Protein AF-A0A3C1V8E6-F1 (afdb_monomer)

Solvent-accessible surface area (backbone atoms only — not comparable to full-atom values): 8179 Å² total; per-residue (Å²): 132,83,91,83,83,83,84,78,76,78,74,76,80,73,78,75,70,94,58,73,48,58,76,37,67,53,37,34,32,36,36,25,35,60,85,67,46,54,35,58,49,40,29,44,32,39,38,48,77,61,60,61,93,40,59,34,43,68,48,71,34,63,28,38,68,79,8,36,38,63,45,70,40,53,44,94,89,65,36,27,42,37,43,42,49,25,43,43,30,37,36,53,71,97,47,79,84,28,60,70,49,66,80,68,51,45,70,63,37,44,69,79,68,93,86,73,79,74,46,91,45,68,47,43,43,68,80,53,38,65,82,40,76,48,68,44,68,82,119

Structure (mmCIF, N/CA/C/O backbone):
data_AF-A0A3C1V8E6-F1
#
_entry.id   AF-A0A3C1V8E6-F1
#
loop_
_atom_site.group_PDB
_atom_site.id
_atom_site.type_symbol
_atom_site.label_atom_id
_atom_site.label_alt_id
_atom_site.label_comp_id
_atom_site.label_asym_id
_atom_site.label_entity_id
_atom_site.label_seq_id
_atom_site.pdbx_PDB_ins_code
_atom_site.Cartn_x
_atom_site.Cartn_y
_atom_site.Cartn_z
_atom_site.occupancy
_atom_site.B_iso_or_equiv
_atom_site.auth_seq_id
_atom_site.auth_comp_id
_atom_site.auth_asym_id
_atom_site.auth_atom_id
_atom_site.pdbx_PDB_model_num
ATOM 1 N N . MET A 1 1 ? 56.438 -35.995 -10.639 1.00 34.06 1 MET A N 1
ATOM 2 C CA . MET A 1 1 ? 56.913 -34.902 -11.510 1.00 34.06 1 MET A CA 1
ATOM 3 C C . MET A 1 1 ? 55.675 -34.288 -12.144 1.00 34.06 1 MET A C 1
ATOM 5 O O . MET A 1 1 ? 54.923 -35.044 -12.733 1.00 34.06 1 MET A O 1
ATOM 9 N N . LEU A 1 2 ? 55.456 -32.993 -11.879 1.00 38.44 2 LEU A N 1
ATOM 10 C CA . LEU A 1 2 ? 54.553 -32.014 -12.519 1.00 38.44 2 LEU A CA 1
ATOM 11 C C . LEU A 1 2 ? 53.126 -32.448 -12.937 1.00 38.44 2 LEU A C 1
ATOM 13 O O . LEU A 1 2 ? 52.956 -33.282 -13.810 1.00 38.44 2 LEU A O 1
ATOM 17 N N . VAL A 1 3 ? 52.070 -31.976 -12.255 1.00 44.25 3 VAL A N 1
ATOM 18 C CA . VAL A 1 3 ? 51.411 -30.641 -12.360 1.00 44.25 3 VAL A CA 1
ATOM 19 C C . VAL A 1 3 ? 50.567 -30.489 -13.630 1.00 44.25 3 VAL A C 1
ATOM 21 O O . VAL A 1 3 ? 51.111 -30.520 -14.726 1.00 44.25 3 VAL A O 1
ATOM 24 N N . SER A 1 4 ? 49.263 -30.242 -13.438 1.00 48.31 4 SER A N 1
ATOM 25 C CA . SER A 1 4 ? 48.362 -29.361 -14.224 1.00 48.31 4 SER A CA 1
ATOM 26 C C . SER A 1 4 ? 46.952 -29.487 -13.613 1.00 48.31 4 SER A C 1
ATOM 28 O O . SER A 1 4 ? 46.268 -30.474 -13.847 1.00 48.31 4 SER A O 1
ATOM 30 N N . VAL A 1 5 ? 46.583 -28.738 -12.569 1.00 51.81 5 VAL A N 1
ATOM 31 C CA . VAL A 1 5 ? 46.139 -27.327 -12.560 1.00 51.81 5 VAL A CA 1
ATOM 32 C C . VAL A 1 5 ? 44.938 -27.072 -13.473 1.00 51.81 5 VAL A C 1
ATOM 34 O O . VAL A 1 5 ? 45.067 -27.016 -14.688 1.00 51.81 5 VAL A O 1
ATOM 37 N N . GLY A 1 6 ? 43.802 -26.808 -12.821 1.00 50.88 6 GLY A N 1
ATOM 38 C CA . GLY A 1 6 ? 42.998 -25.622 -13.109 1.00 50.88 6 GLY A CA 1
ATOM 39 C C . GLY A 1 6 ? 42.022 -25.719 -14.271 1.00 50.88 6 GLY A C 1
ATOM 40 O O . GLY A 1 6 ? 42.277 -25.170 -15.336 1.00 50.88 6 GLY A O 1
ATOM 41 N N . CYS A 1 7 ? 40.832 -26.266 -14.019 1.00 46.94 7 CYS A N 1
ATOM 42 C CA . CYS A 1 7 ? 39.650 -25.805 -14.739 1.00 46.94 7 CYS A CA 1
ATOM 43 C C . CYS A 1 7 ? 38.984 -24.730 -13.874 1.00 46.94 7 CYS A C 1
ATOM 45 O O . CYS A 1 7 ? 38.226 -25.023 -12.949 1.00 46.94 7 CYS A O 1
ATOM 47 N N . CYS A 1 8 ? 39.380 -23.480 -14.118 1.00 54.06 8 CYS A N 1
ATOM 48 C CA . CYS A 1 8 ? 38.744 -22.303 -13.554 1.00 54.06 8 CYS A CA 1
ATOM 49 C C . CYS A 1 8 ? 37.278 -22.303 -13.980 1.00 54.06 8 CYS A C 1
ATOM 51 O O . CYS A 1 8 ? 36.957 -22.090 -15.149 1.00 54.06 8 CYS A O 1
ATOM 53 N N . ILE A 1 9 ? 36.392 -22.542 -13.019 1.00 59.75 9 ILE A N 1
ATOM 54 C CA . ILE A 1 9 ? 34.975 -22.256 -13.165 1.00 59.75 9 ILE A CA 1
ATOM 55 C C . ILE A 1 9 ? 34.903 -20.735 -13.276 1.00 59.75 9 ILE A C 1
ATOM 57 O O . ILE A 1 9 ? 35.129 -20.016 -12.302 1.00 59.75 9 ILE A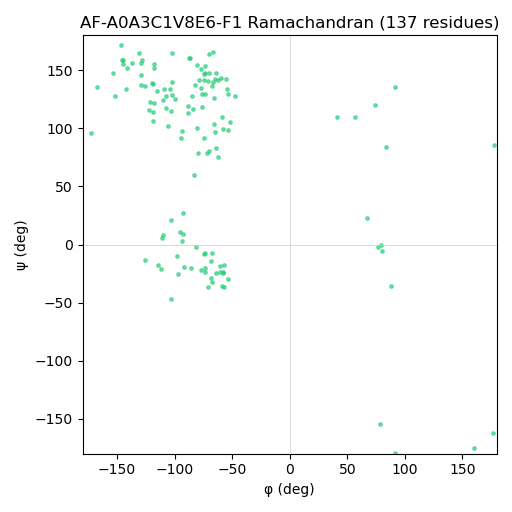 O 1
ATOM 61 N N . LEU A 1 10 ? 34.694 -20.247 -14.496 1.00 50.97 10 LEU A N 1
ATOM 62 C CA . LEU A 1 10 ? 34.345 -18.862 -14.769 1.00 50.97 10 LEU A CA 1
ATOM 63 C C . LEU A 1 10 ? 32.975 -18.621 -14.130 1.00 50.97 10 LEU A C 1
ATOM 65 O O . LEU A 1 10 ? 31.942 -18.716 -14.788 1.00 50.97 10 LEU A O 1
ATOM 69 N N . SER A 1 11 ? 32.963 -18.338 -12.828 1.00 55.22 11 SER A N 1
ATOM 70 C CA . SER A 1 11 ? 31.869 -17.615 -12.201 1.00 55.22 11 SER A CA 1
ATOM 71 C C . SER A 1 11 ? 31.793 -16.292 -12.940 1.00 55.22 11 SER A C 1
ATOM 73 O O . SER A 1 11 ? 32.621 -15.404 -12.732 1.00 55.22 11 SER A O 1
ATOM 75 N N . GLY A 1 12 ? 30.858 -16.216 -13.885 1.00 40.50 12 GLY A N 1
ATOM 76 C CA . GLY A 1 12 ? 30.533 -14.998 -14.593 1.00 40.50 12 GLY A CA 1
ATOM 77 C C . GLY A 1 12 ? 30.270 -13.916 -13.561 1.00 40.50 12 GLY A C 1
ATOM 78 O O . GLY A 1 12 ? 29.232 -13.904 -12.903 1.00 40.50 12 GLY A O 1
ATOM 79 N N . CYS A 1 13 ? 31.233 -13.012 -13.414 1.00 56.62 13 CYS A N 1
ATOM 80 C CA . CYS A 1 13 ? 31.015 -11.713 -12.819 1.00 56.62 13 CYS A CA 1
ATOM 81 C C . CYS A 1 13 ? 30.173 -10.941 -13.838 1.00 56.62 13 CYS A C 1
ATOM 83 O O . CYS A 1 13 ? 30.691 -10.224 -14.692 1.00 56.62 13 CYS A O 1
ATOM 85 N N . GLY A 1 14 ? 28.867 -11.215 -13.822 1.00 45.16 14 GLY A N 1
ATOM 86 C CA . GLY A 1 14 ? 27.873 -10.489 -14.589 1.00 45.16 14 GLY A CA 1
ATOM 87 C C . GLY A 1 14 ? 27.835 -9.070 -14.059 1.00 45.16 14 GLY A C 1
ATOM 88 O O . GLY A 1 14 ? 27.216 -8.788 -13.035 1.00 45.16 14 GLY A O 1
ATOM 89 N N . THR A 1 15 ? 28.559 -8.196 -14.745 1.00 45.50 15 THR A N 1
ATOM 90 C CA . THR A 1 15 ? 28.526 -6.751 -14.579 1.00 45.50 15 THR A CA 1
ATOM 91 C C . THR A 1 15 ? 27.073 -6.306 -14.714 1.00 45.50 15 THR A C 1
ATOM 93 O O . THR A 1 15 ? 26.544 -6.201 -15.815 1.00 45.50 15 THR A O 1
ATOM 96 N N . SER A 1 16 ? 26.395 -6.101 -13.587 1.00 45.62 16 SER A N 1
ATOM 97 C CA . SER A 1 16 ? 25.072 -5.490 -13.588 1.00 45.62 16 SER A CA 1
ATOM 98 C C . SER A 1 16 ? 25.302 -4.010 -13.845 1.00 45.62 16 SER A C 1
ATOM 100 O O . SER A 1 16 ? 25.571 -3.243 -12.922 1.00 45.62 16 SER A O 1
ATOM 102 N N . SER A 1 17 ? 25.278 -3.613 -15.117 1.00 46.97 17 SER A N 1
ATOM 103 C CA . SER A 1 17 ? 25.011 -2.223 -15.463 1.00 46.97 17 SER A CA 1
ATOM 104 C C . SER A 1 17 ? 23.791 -1.795 -14.653 1.00 46.97 17 SER A C 1
ATOM 106 O O . SER A 1 17 ? 22.78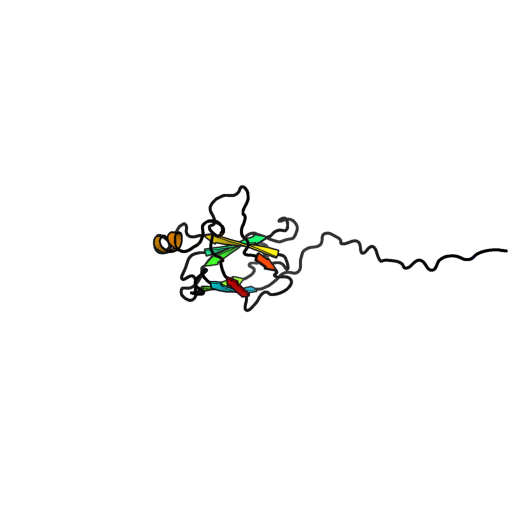1 -2.502 -14.670 1.00 46.97 17 SER A O 1
ATOM 108 N N . LEU A 1 18 ? 23.895 -0.685 -13.923 1.00 55.25 18 LEU A N 1
ATOM 109 C CA . LEU A 1 18 ? 22.765 -0.005 -13.291 1.00 55.25 18 LEU A CA 1
ATOM 110 C C . LEU A 1 18 ? 21.818 0.469 -14.407 1.00 55.25 18 LEU A C 1
ATOM 112 O O . LEU A 1 18 ? 21.858 1.624 -14.810 1.00 55.25 18 LEU A O 1
ATOM 116 N N . GLY A 1 19 ? 21.072 -0.465 -14.991 1.00 62.94 19 GLY A N 1
ATOM 117 C CA . GLY A 1 19 ? 20.093 -0.228 -16.038 1.00 62.94 19 GLY A CA 1
ATOM 118 C C . GLY A 1 19 ? 18.743 0.126 -15.434 1.00 62.94 19 GLY A C 1
ATOM 119 O O . GLY A 1 19 ? 18.479 -0.166 -14.262 1.00 62.94 19 GLY A O 1
ATOM 120 N N . ASP A 1 20 ? 17.900 0.753 -16.248 1.00 73.81 20 ASP A N 1
ATOM 121 C CA . ASP A 1 20 ? 16.505 0.993 -15.903 1.00 73.81 20 ASP A CA 1
ATOM 122 C C . ASP A 1 20 ? 15.821 -0.322 -15.522 1.00 73.81 20 ASP A C 1
ATOM 124 O O . ASP A 1 20 ? 15.967 -1.351 -16.191 1.00 73.81 20 ASP A O 1
ATOM 128 N N . LEU A 1 21 ? 15.080 -0.293 -14.417 1.00 86.31 21 LEU A N 1
ATOM 129 C CA . LEU A 1 21 ? 14.312 -1.446 -13.969 1.00 86.31 21 LEU A CA 1
ATOM 130 C C . LEU A 1 21 ? 13.134 -1.694 -14.927 1.00 86.31 21 LEU A C 1
ATOM 132 O O . LEU A 1 21 ? 12.564 -0.732 -15.451 1.00 86.31 21 LEU A O 1
ATOM 136 N N . PRO A 1 22 ? 12.718 -2.959 -15.141 1.00 89.56 22 PRO A N 1
ATOM 137 C CA . PRO A 1 22 ? 11.575 -3.265 -15.997 1.00 89.56 22 PRO A CA 1
ATOM 138 C C . PRO A 1 22 ? 10.330 -2.476 -15.580 1.00 89.56 22 PRO A C 1
ATOM 140 O O . PRO A 1 22 ? 9.957 -2.484 -14.407 1.00 89.56 22 PRO A O 1
ATOM 143 N N . LYS A 1 23 ? 9.672 -1.803 -16.528 1.00 90.12 23 LYS A N 1
ATOM 144 C CA . LYS A 1 23 ? 8.428 -1.068 -16.259 1.00 90.12 23 LYS A CA 1
ATOM 145 C C . LYS A 1 23 ? 7.279 -2.047 -15.994 1.00 90.12 23 LYS A C 1
ATOM 147 O O . LYS A 1 23 ? 7.140 -3.060 -16.674 1.00 90.12 23 LYS A O 1
ATOM 152 N N . VAL A 1 24 ? 6.425 -1.708 -15.036 1.00 91.81 24 VAL A N 1
ATOM 153 C CA . VAL A 1 24 ? 5.187 -2.421 -14.703 1.00 91.81 24 VAL A CA 1
ATOM 154 C C . VAL A 1 24 ? 4.024 -1.530 -15.121 1.00 91.81 24 VAL A C 1
ATOM 156 O O . VAL A 1 24 ? 3.958 -0.376 -14.718 1.00 91.81 24 VAL A O 1
ATOM 159 N N . SER A 1 25 ? 3.109 -2.015 -15.959 1.00 91.88 25 SER A N 1
ATOM 160 C CA . SER A 1 25 ? 2.032 -1.166 -16.496 1.00 91.88 25 SER A CA 1
ATOM 161 C C . SER A 1 25 ? 0.986 -0.799 -15.443 1.00 91.88 25 SER A C 1
ATOM 163 O O . SER A 1 25 ? 0.458 0.312 -15.447 1.00 91.88 25 SER A O 1
ATOM 165 N N . GLN A 1 26 ? 0.684 -1.733 -14.542 1.00 93.50 26 GLN A N 1
ATOM 166 C CA . GLN A 1 26 ? -0.368 -1.591 -13.546 1.00 93.50 26 GLN A CA 1
ATOM 167 C C . GLN A 1 26 ? -0.069 -2.450 -12.320 1.00 93.50 26 GLN A C 1
ATOM 169 O O . GLN A 1 26 ? 0.486 -3.539 -12.436 1.00 93.50 26 GLN A O 1
ATOM 174 N N . MET A 1 27 ? -0.494 -1.960 -11.160 1.00 94.19 27 MET A N 1
ATOM 175 C CA . MET A 1 27 ? -0.546 -2.688 -9.901 1.00 94.19 27 MET A CA 1
ATOM 176 C C . MET A 1 27 ? -1.964 -2.611 -9.331 1.00 94.19 27 MET A C 1
ATOM 178 O O . MET A 1 27 ? -2.565 -1.535 -9.307 1.00 94.19 27 MET A O 1
ATOM 182 N N . GLN A 1 28 ? -2.500 -3.720 -8.826 1.00 97.25 28 GLN A N 1
ATOM 183 C CA . GLN A 1 28 ? -3.812 -3.736 -8.179 1.00 97.25 28 GLN A CA 1
ATOM 184 C C . GLN A 1 28 ? -3.883 -4.721 -7.014 1.00 97.25 28 GLN A C 1
ATOM 186 O O . GLN A 1 28 ? -3.146 -5.708 -6.945 1.00 97.25 28 GLN A O 1
ATOM 191 N N . GLY A 1 29 ? -4.798 -4.453 -6.087 1.00 98.06 29 GLY A N 1
ATOM 192 C CA . GLY A 1 29 ? -4.943 -5.282 -4.902 1.00 98.06 29 GLY A CA 1
ATOM 193 C C . GLY A 1 29 ? -5.985 -4.778 -3.918 1.00 98.06 29 GLY A C 1
ATOM 194 O O . GLY A 1 29 ? -6.847 -3.963 -4.253 1.00 98.06 29 GLY A O 1
ATOM 195 N N . LYS A 1 30 ? -5.892 -5.279 -2.683 1.00 98.25 30 LYS A N 1
ATOM 196 C CA . LYS A 1 30 ? -6.715 -4.872 -1.543 1.00 98.25 30 LYS A CA 1
ATOM 197 C C . LYS A 1 30 ? -5.877 -4.523 -0.322 1.00 98.25 30 LYS A C 1
ATOM 199 O O . LYS A 1 30 ? -4.873 -5.174 -0.047 1.00 98.25 30 LYS A O 1
ATOM 204 N N . VAL A 1 31 ? -6.350 -3.552 0.453 1.00 98.19 31 VAL A N 1
ATOM 205 C CA . VAL A 1 31 ? -5.793 -3.183 1.758 1.00 98.19 31 VAL A CA 1
ATOM 206 C C . VAL A 1 31 ? -6.735 -3.632 2.869 1.00 98.19 31 VAL A C 1
ATOM 208 O O . VAL A 1 31 ? -7.926 -3.314 2.865 1.00 98.19 31 VAL A O 1
ATOM 211 N N . LEU A 1 32 ? -6.194 -4.362 3.842 1.00 98.38 32 LEU A N 1
ATOM 212 C CA . LEU A 1 32 ? -6.919 -4.902 4.984 1.00 98.38 32 LEU A CA 1
ATOM 213 C C . LEU A 1 32 ? -6.369 -4.332 6.294 1.00 98.38 32 LEU A C 1
ATOM 215 O O . LEU A 1 32 ? -5.160 -4.266 6.517 1.00 98.38 32 LEU A O 1
ATOM 219 N N . LEU A 1 33 ? -7.287 -3.989 7.192 1.00 97.75 33 LEU A N 1
ATOM 220 C CA . LEU A 1 33 ? -7.002 -3.661 8.584 1.00 97.75 33 LEU A CA 1
ATOM 221 C C . LEU A 1 33 ? -6.493 -4.901 9.344 1.00 97.75 33 LEU A C 1
ATOM 223 O O . LEU A 1 33 ? -6.734 -6.033 8.910 1.00 97.75 33 LEU A O 1
ATOM 227 N N . PRO A 1 34 ? -5.909 -4.734 10.548 1.00 96.69 34 PRO A N 1
ATOM 228 C CA . PRO A 1 34 ? -5.481 -5.867 11.379 1.00 96.69 34 PRO A CA 1
ATOM 229 C C . PRO A 1 34 ? -6.609 -6.845 11.729 1.00 96.69 34 PRO A C 1
ATOM 231 O O . PRO A 1 34 ? -6.374 -8.024 11.980 1.00 96.69 34 PRO A O 1
ATOM 234 N N . THR A 1 35 ? -7.854 -6.365 11.709 1.00 96.19 35 THR A N 1
ATOM 235 C CA . THR A 1 35 ? -9.068 -7.168 11.910 1.00 96.19 35 THR A CA 1
ATOM 236 C C . THR A 1 35 ? -9.419 -8.060 10.716 1.00 96.19 35 THR A C 1
ATOM 238 O O . THR A 1 35 ? -10.365 -8.836 10.800 1.00 96.19 35 THR A O 1
ATOM 241 N N . GLY A 1 36 ? -8.710 -7.930 9.591 1.00 97.00 36 GLY A N 1
ATOM 242 C CA . GLY A 1 36 ? -9.030 -8.576 8.318 1.00 97.00 36 GLY A CA 1
ATOM 243 C C . GLY A 1 36 ? -10.126 -7.868 7.517 1.00 97.00 36 GLY A C 1
ATOM 244 O O . GLY A 1 36 ? -10.386 -8.256 6.381 1.00 97.00 36 GLY A O 1
ATOM 245 N N . LYS A 1 37 ? -10.759 -6.824 8.069 1.00 97.69 37 LYS A N 1
ATOM 246 C CA . LYS A 1 37 ? -11.746 -6.020 7.337 1.00 97.69 37 LYS A CA 1
ATOM 247 C C . LYS A 1 37 ? -11.058 -5.122 6.302 1.00 97.69 37 LYS A C 1
ATOM 249 O O . LYS A 1 37 ? -9.958 -4.642 6.581 1.00 97.69 37 LYS A O 1
ATOM 254 N N . PRO A 1 38 ? -11.701 -4.830 5.161 1.00 98.19 38 PRO A N 1
ATOM 255 C CA . PRO A 1 38 ? -11.164 -3.876 4.201 1.00 98.19 38 PRO A CA 1
ATOM 256 C C . PRO A 1 38 ? -10.980 -2.480 4.800 1.00 98.19 38 PRO A C 1
ATOM 258 O O . PRO A 1 38 ? -11.807 -2.024 5.594 1.00 98.19 38 PRO A O 1
ATOM 261 N N . LEU A 1 39 ? -9.911 -1.792 4.402 1.00 97.81 39 LEU A N 1
ATOM 262 C CA . LEU A 1 39 ? -9.752 -0.369 4.675 1.00 97.81 39 LEU A CA 1
ATOM 263 C C . LEU A 1 39 ? -10.653 0.424 3.722 1.00 97.81 39 LEU A C 1
ATOM 265 O O . LEU A 1 39 ? -10.484 0.365 2.515 1.00 97.81 39 LEU A O 1
ATOM 269 N N . THR A 1 40 ? -11.612 1.178 4.248 1.00 96.50 40 THR A N 1
ATOM 270 C CA . THR A 1 40 ? -12.713 1.727 3.438 1.00 96.50 40 THR A CA 1
ATOM 271 C C . THR A 1 40 ? -12.456 3.138 2.888 1.00 96.50 40 THR A C 1
ATOM 273 O O . THR A 1 40 ? -13.408 3.906 2.730 1.00 96.50 40 THR A O 1
ATOM 276 N N . GLY A 1 41 ? -11.195 3.526 2.684 1.00 95.69 41 GLY A N 1
ATOM 277 C CA . GLY A 1 41 ? -10.824 4.870 2.236 1.00 95.69 41 GLY A CA 1
ATOM 278 C C . GLY A 1 41 ? -9.372 5.249 2.532 1.00 95.69 41 GLY A C 1
ATOM 279 O O . GLY A 1 41 ? -8.600 4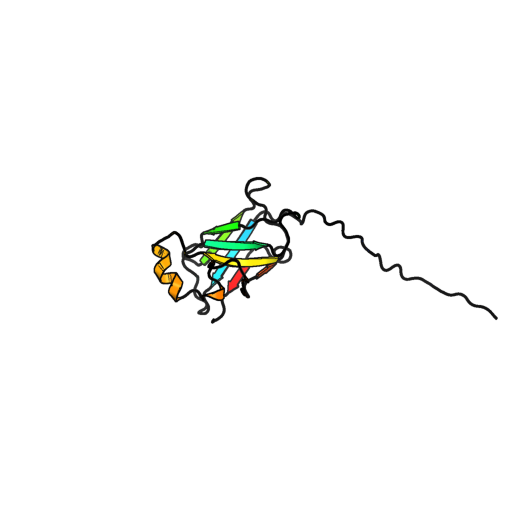.452 3.064 1.00 95.69 41 GLY A O 1
ATOM 280 N N . GLY A 1 42 ? -9.025 6.499 2.225 1.00 95.25 42 GLY A N 1
ATOM 281 C CA . GLY A 1 42 ? -7.649 7.000 2.272 1.00 95.25 42 GLY A CA 1
ATOM 282 C C . GLY A 1 42 ? -6.921 6.842 0.940 1.00 95.25 42 GLY A C 1
ATOM 283 O O . GLY A 1 42 ? -7.490 6.356 -0.036 1.00 95.25 42 GLY A O 1
ATOM 284 N N . LYS A 1 43 ? -5.656 7.261 0.912 1.00 95.44 43 LYS A N 1
ATOM 285 C CA . LYS A 1 43 ? -4.757 7.049 -0.222 1.00 95.44 43 LYS A CA 1
ATOM 286 C C . LYS A 1 43 ? -3.692 6.024 0.132 1.00 95.44 43 LYS A C 1
ATOM 288 O O . LYS A 1 43 ? -3.068 6.127 1.187 1.00 95.44 43 LYS A O 1
ATOM 293 N N . LEU A 1 44 ? -3.465 5.072 -0.761 1.00 95.88 44 LEU A N 1
ATOM 294 C CA . LEU A 1 44 ? -2.288 4.218 -0.745 1.00 95.88 44 LEU A CA 1
ATOM 295 C C . LEU A 1 44 ? -1.110 5.032 -1.278 1.00 95.88 44 LEU A C 1
ATOM 297 O O . LEU A 1 44 ? -1.228 5.622 -2.347 1.00 95.88 44 LEU A O 1
ATOM 301 N N . VAL A 1 45 ? 0.006 5.058 -0.558 1.00 93.75 45 VAL A N 1
ATOM 302 C CA . VAL A 1 45 ? 1.238 5.741 -0.965 1.00 93.75 45 VAL A CA 1
ATOM 303 C C . VAL A 1 45 ? 2.344 4.702 -1.102 1.00 93.75 45 VAL A C 1
ATOM 305 O O . VAL A 1 45 ? 2.659 3.988 -0.150 1.00 93.75 45 VAL A O 1
ATOM 308 N N . LEU A 1 46 ? 2.932 4.622 -2.291 1.00 92.25 46 LEU A N 1
ATOM 309 C CA . LEU A 1 46 ? 4.058 3.759 -2.617 1.00 92.25 46 LEU A CA 1
ATOM 310 C C . LEU A 1 46 ? 5.340 4.577 -2.656 1.00 92.25 46 LEU A C 1
ATOM 312 O O . LEU A 1 46 ? 5.418 5.579 -3.365 1.00 92.25 46 LEU A O 1
ATOM 316 N N . ARG A 1 47 ? 6.364 4.113 -1.941 1.00 90.50 47 ARG A N 1
ATOM 317 C CA . ARG A 1 47 ? 7.706 4.704 -1.964 1.00 90.50 47 ARG A CA 1
ATOM 318 C C . ARG A 1 47 ? 8.722 3.637 -2.380 1.00 90.50 47 ARG A C 1
ATOM 320 O O . ARG A 1 47 ? 8.856 2.646 -1.658 1.00 90.50 47 ARG A O 1
ATOM 327 N N . PRO A 1 48 ? 9.409 3.780 -3.525 1.00 90.56 48 PRO A N 1
ATOM 328 C CA . PRO A 1 48 ? 10.378 2.782 -3.966 1.00 90.56 48 PRO A CA 1
ATOM 329 C C . PRO A 1 48 ? 11.563 2.715 -2.996 1.00 90.56 48 PRO A C 1
ATOM 331 O O . PRO A 1 48 ? 12.004 3.745 -2.489 1.00 90.56 48 PRO A O 1
ATOM 334 N N . LYS A 1 49 ? 12.096 1.512 -2.736 1.00 86.00 49 LYS A N 1
ATOM 335 C CA . LYS A 1 49 ? 13.362 1.372 -1.984 1.00 86.00 49 LYS A CA 1
ATOM 336 C C . LYS A 1 49 ? 14.586 1.778 -2.811 1.00 86.00 49 LYS A C 1
ATOM 338 O O . LYS A 1 49 ? 15.624 2.127 -2.254 1.00 86.00 49 LYS A O 1
ATOM 343 N N . VAL A 1 50 ? 14.460 1.723 -4.132 1.00 82.06 50 VAL A N 1
ATOM 344 C CA . VAL A 1 50 ? 15.477 2.160 -5.090 1.00 82.06 50 VAL A CA 1
ATOM 345 C C . VAL A 1 50 ? 15.457 3.678 -5.275 1.00 82.06 50 VAL A C 1
ATOM 347 O O . VAL A 1 50 ? 14.438 4.332 -5.058 1.00 82.06 50 VAL A O 1
ATOM 350 N N . ARG A 1 51 ? 16.594 4.255 -5.677 1.00 69.75 51 ARG A N 1
ATOM 351 C CA . ARG A 1 51 ? 16.719 5.703 -5.907 1.00 69.75 51 ARG A CA 1
ATOM 352 C C . ARG A 1 51 ? 16.073 6.100 -7.238 1.00 69.75 51 ARG A C 1
ATOM 354 O O . ARG A 1 51 ? 16.096 5.329 -8.194 1.00 69.75 51 ARG A O 1
ATOM 361 N N . GLY A 1 52 ? 15.577 7.338 -7.321 1.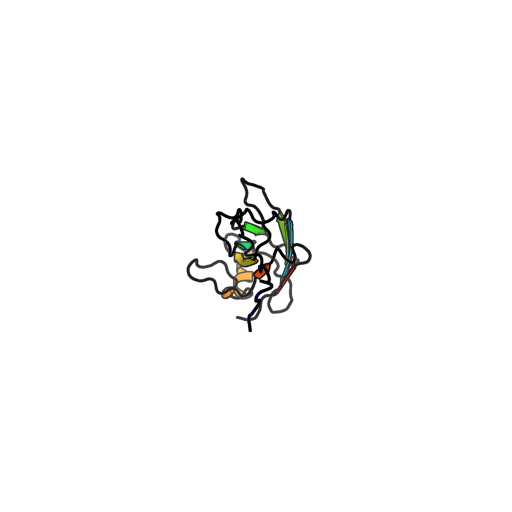00 64.12 52 GLY A N 1
ATOM 362 C CA . GLY A 1 52 ? 14.857 7.860 -8.495 1.00 64.12 52 GLY A CA 1
ATOM 363 C C . GLY A 1 52 ? 15.620 7.807 -9.827 1.00 64.12 52 GLY A C 1
ATOM 364 O O . GLY A 1 52 ? 14.999 7.829 -10.882 1.00 64.12 52 GLY A O 1
ATOM 365 N N . SER A 1 53 ? 16.948 7.646 -9.806 1.00 62.78 53 SER A N 1
ATOM 366 C CA . SER A 1 53 ? 17.767 7.440 -11.009 1.00 62.78 53 SER A CA 1
ATOM 367 C C . SER A 1 53 ? 17.530 6.098 -11.718 1.00 62.78 53 SER A C 1
ATOM 369 O O . SER A 1 53 ? 18.089 5.895 -12.784 1.00 62.78 53 SER A O 1
ATOM 371 N N . GLN A 1 54 ? 16.749 5.179 -11.135 1.00 71.81 54 GLN A N 1
ATOM 372 C CA . GLN A 1 54 ? 16.372 3.889 -11.740 1.00 71.81 54 GLN A CA 1
ATOM 373 C C . GLN A 1 54 ? 14.928 3.891 -12.280 1.00 71.81 54 GLN A C 1
ATOM 375 O O . GLN A 1 54 ? 14.295 2.840 -12.380 1.00 71.81 54 GLN A O 1
ATOM 380 N N . GLY A 1 55 ? 14.371 5.080 -12.542 1.00 73.38 55 GLY A N 1
ATOM 381 C CA . GLY A 1 55 ? 13.031 5.262 -13.112 1.00 73.38 55 GLY A CA 1
ATOM 382 C C . GLY A 1 55 ? 11.869 5.063 -12.131 1.00 73.38 55 GLY A C 1
ATOM 383 O O . GLY A 1 55 ? 10.712 5.251 -12.501 1.00 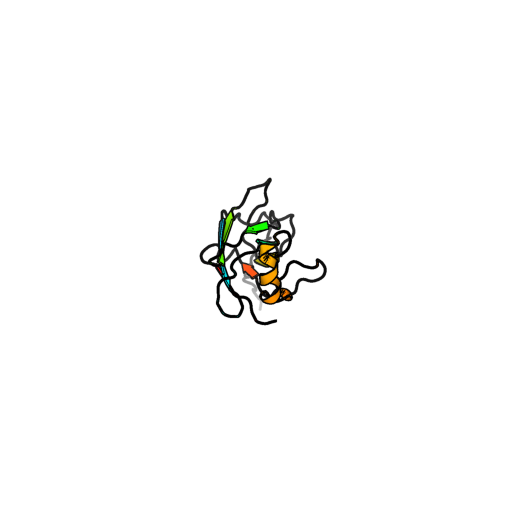73.38 55 GLY A O 1
ATOM 384 N N . ALA A 1 56 ? 12.144 4.713 -10.872 1.00 80.00 56 ALA A N 1
ATOM 385 C CA . ALA A 1 56 ? 11.120 4.532 -9.850 1.00 80.00 56 ALA A CA 1
ATOM 386 C C . ALA A 1 56 ? 10.745 5.864 -9.187 1.00 80.00 56 ALA A C 1
ATOM 388 O O . ALA A 1 56 ? 11.604 6.565 -8.654 1.00 80.00 56 ALA A O 1
ATOM 389 N N . SER A 1 57 ? 9.452 6.184 -9.150 1.00 82.25 57 SER A N 1
ATOM 390 C CA . SER A 1 57 ? 8.928 7.359 -8.441 1.00 82.25 57 SER A CA 1
ATOM 391 C C . SER A 1 57 ? 7.978 6.965 -7.316 1.00 82.25 57 SER A C 1
ATOM 393 O O . SER A 1 57 ? 7.377 5.888 -7.341 1.00 82.25 57 SER A O 1
ATOM 395 N N . ALA A 1 58 ? 7.837 7.839 -6.317 1.00 87.56 58 ALA A N 1
ATOM 396 C CA . ALA A 1 58 ? 6.759 7.705 -5.348 1.00 87.56 58 ALA A CA 1
ATOM 397 C C . ALA A 1 58 ? 5.414 7.944 -6.046 1.00 87.56 58 ALA A C 1
ATOM 399 O O . ALA A 1 58 ? 5.294 8.825 -6.895 1.00 87.56 58 ALA A O 1
ATOM 400 N N . MET A 1 59 ? 4.404 7.156 -5.692 1.00 89.56 59 MET A N 1
ATOM 401 C CA . MET A 1 59 ? 3.076 7.218 -6.303 1.00 89.56 59 MET A CA 1
ATOM 402 C C . MET A 1 59 ? 2.000 7.119 -5.238 1.00 89.56 59 MET A C 1
ATOM 404 O O . MET A 1 59 ? 2.224 6.566 -4.163 1.00 89.56 59 MET A O 1
ATOM 408 N N . SER A 1 60 ? 0.810 7.626 -5.545 1.00 91.94 60 SER A N 1
ATOM 409 C CA . SER A 1 60 ? -0.350 7.424 -4.686 1.00 91.94 60 SER A CA 1
ATOM 410 C C . SER A 1 60 ? -1.622 7.188 -5.485 1.00 91.94 60 SER A C 1
ATOM 412 O O . SER A 1 60 ? -1.748 7.657 -6.613 1.00 91.94 60 SER A O 1
ATOM 414 N N . THR A 1 61 ? -2.563 6.459 -4.892 1.00 93.94 61 THR A N 1
ATOM 415 C CA . THR A 1 61 ? -3.904 6.236 -5.446 1.00 93.94 61 THR A CA 1
ATOM 416 C C . THR A 1 61 ? -4.932 6.182 -4.330 1.00 93.94 61 THR A C 1
ATOM 418 O O . THR A 1 61 ? -4.587 5.925 -3.176 1.00 93.94 61 THR A O 1
ATOM 421 N N . ASP A 1 62 ? -6.194 6.415 -4.660 1.00 95.44 62 ASP A N 1
ATOM 422 C CA . ASP A 1 62 ? -7.292 6.287 -3.711 1.00 95.44 62 ASP A CA 1
ATOM 423 C C . ASP A 1 62 ? -7.626 4.813 -3.431 1.00 95.44 62 ASP A C 1
ATOM 425 O O . ASP A 1 62 ? -7.513 3.939 -4.293 1.00 95.44 62 ASP A O 1
ATOM 429 N N . ILE A 1 63 ? -8.043 4.542 -2.195 1.00 97.19 63 ILE A N 1
ATOM 430 C CA . ILE A 1 63 ? -8.529 3.234 -1.754 1.00 97.19 63 ILE A CA 1
ATOM 431 C C . ILE A 1 63 ? -10.055 3.273 -1.767 1.00 97.19 63 ILE A C 1
ATOM 433 O O . ILE A 1 63 ? -10.684 4.123 -1.131 1.00 97.19 63 ILE A O 1
ATOM 437 N N . ASN A 1 64 ? -10.665 2.332 -2.479 1.00 97.19 64 ASN A N 1
ATOM 438 C CA . ASN A 1 64 ? -12.112 2.209 -2.566 1.00 97.19 64 ASN A CA 1
ATOM 439 C C . ASN A 1 64 ? -12.723 1.741 -1.236 1.00 97.19 64 ASN A C 1
ATOM 441 O O . ASN A 1 64 ? -12.063 1.177 -0.364 1.00 97.19 64 ASN A O 1
ATOM 445 N N . LYS A 1 65 ? -14.042 1.911 -1.087 1.00 96.25 65 LYS A N 1
ATOM 446 C CA . LYS A 1 65 ? -14.771 1.508 0.131 1.00 96.25 65 LYS A CA 1
ATOM 447 C C . LYS A 1 65 ? -14.683 0.011 0.444 1.00 96.25 65 LYS A C 1
ATOM 449 O O . LYS A 1 65 ? -14.877 -0.372 1.593 1.00 96.25 65 LYS A O 1
ATOM 454 N N . ASP A 1 66 ? -14.418 -0.825 -0.553 1.00 97.62 66 ASP A N 1
ATOM 455 C CA . ASP A 1 66 ? -14.244 -2.273 -0.414 1.00 97.62 66 ASP A CA 1
ATOM 456 C C . ASP A 1 66 ? -12.773 -2.691 -0.205 1.00 97.62 66 ASP A C 1
ATOM 458 O O . ASP A 1 66 ? -12.450 -3.884 -0.247 1.00 97.62 66 ASP A O 1
ATOM 462 N N . GLY A 1 67 ? -11.890 -1.710 0.014 1.00 97.94 67 GLY A N 1
ATOM 463 C CA . GLY A 1 67 ? -10.454 -1.865 0.210 1.00 97.94 67 GLY A CA 1
ATOM 464 C C . GLY A 1 67 ? -9.647 -2.059 -1.061 1.00 97.94 67 GLY A C 1
ATOM 465 O O . GLY A 1 67 ? -8.433 -2.210 -0.948 1.00 97.94 67 GLY A O 1
ATOM 466 N N . THR A 1 68 ? -10.269 -2.079 -2.243 1.00 98.50 68 THR A N 1
ATOM 467 C CA . THR A 1 68 ? -9.532 -2.224 -3.504 1.00 98.50 68 THR A CA 1
ATOM 468 C C . THR A 1 68 ? -8.779 -0.957 -3.884 1.00 98.50 68 THR A C 1
ATOM 470 O O . THR A 1 68 ? -9.170 0.151 -3.520 1.00 98.50 68 THR A O 1
ATOM 473 N N . PHE A 1 69 ? -7.707 -1.128 -4.649 1.00 97.62 69 PHE A N 1
ATOM 474 C CA . PHE A 1 69 ? -6.980 -0.037 -5.283 1.00 97.62 69 PHE A CA 1
ATOM 475 C C . PHE A 1 69 ? -6.429 -0.478 -6.642 1.00 97.62 69 PHE A C 1
ATOM 477 O O . PHE A 1 69 ? -6.230 -1.669 -6.907 1.00 97.62 69 PHE A O 1
ATOM 484 N N . THR A 1 70 ? -6.137 0.501 -7.491 1.00 96.81 70 THR A N 1
ATOM 485 C CA . THR A 1 70 ? -5.426 0.307 -8.756 1.00 96.81 70 THR A CA 1
ATOM 486 C C . THR A 1 70 ? -4.485 1.485 -8.973 1.00 96.81 70 THR A C 1
ATOM 488 O O . THR A 1 70 ? -4.867 2.638 -8.770 1.00 96.81 70 THR A O 1
ATOM 491 N N . ILE A 1 71 ? -3.245 1.191 -9.351 1.00 93.06 71 ILE A N 1
ATOM 492 C CA . ILE A 1 71 ? -2.223 2.168 -9.723 1.00 93.06 71 ILE A CA 1
ATOM 493 C C . ILE A 1 71 ? -1.803 1.835 -11.142 1.00 93.06 71 ILE A C 1
ATOM 495 O O . ILE A 1 71 ? -1.371 0.717 -11.413 1.00 93.06 71 ILE A O 1
ATOM 499 N N . GLN A 1 72 ? -1.932 2.802 -12.038 1.00 91.00 72 GLN A N 1
ATOM 500 C CA . GLN A 1 72 ? -1.424 2.695 -13.397 1.00 91.00 7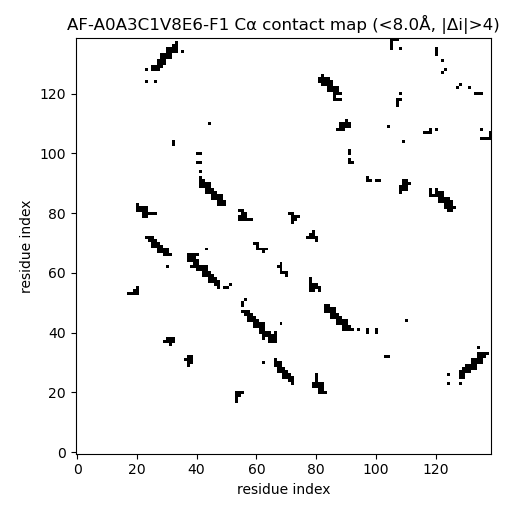2 GLN A CA 1
ATOM 501 C C . GLN A 1 72 ? -0.132 3.492 -13.503 1.00 91.00 72 GLN A C 1
ATOM 503 O O . GLN A 1 72 ? -0.014 4.575 -12.929 1.00 91.00 72 GLN A O 1
ATOM 508 N N . SER A 1 73 ? 0.836 2.941 -14.226 1.00 85.88 73 SER A N 1
ATOM 509 C CA . SER A 1 73 ? 2.048 3.667 -14.580 1.00 85.88 73 SER A CA 1
ATOM 510 C C . SER A 1 73 ? 1.675 4.811 -15.519 1.00 85.88 73 SER A C 1
ATOM 512 O O . SER A 1 73 ? 1.026 4.582 -16.539 1.00 85.88 73 SER A O 1
ATOM 514 N N . GLN A 1 74 ? 2.067 6.037 -15.176 1.00 78.06 74 GLN A N 1
ATOM 515 C CA . GLN A 1 74 ? 1.732 7.235 -15.955 1.00 78.06 74 GLN A CA 1
ATOM 516 C C . GLN A 1 74 ? 2.853 7.623 -16.936 1.00 78.06 74 GLN A C 1
ATOM 518 O O . GLN A 1 74 ? 2.819 8.695 -17.533 1.00 78.06 74 GLN A O 1
ATOM 523 N N . GLY A 1 75 ? 3.848 6.749 -17.123 1.00 68.00 75 GLY A N 1
ATOM 524 C CA . GLY A 1 75 ? 4.977 6.982 -18.021 1.00 68.00 75 GLY A CA 1
ATOM 525 C C . GLY A 1 75 ? 6.034 7.914 -17.427 1.00 68.00 75 GLY A C 1
ATOM 526 O O . GLY A 1 75 ? 6.208 7.984 -16.209 1.00 68.00 75 GLY A O 1
ATOM 527 N N . ASP A 1 76 ? 6.782 8.586 -18.301 1.00 61.34 76 ASP A N 1
ATOM 528 C CA . ASP A 1 76 ? 7.979 9.346 -17.918 1.00 61.34 76 ASP A CA 1
ATOM 529 C C . ASP A 1 76 ? 7.644 10.700 -17.254 1.00 61.34 76 ASP A C 1
ATOM 531 O O . ASP A 1 76 ? 8.443 11.213 -16.476 1.00 61.34 76 ASP A O 1
ATOM 535 N N . GLU A 1 77 ? 6.444 11.248 -17.484 1.00 60.34 77 GLU A N 1
ATOM 536 C CA . GLU A 1 77 ? 6.015 12.549 -16.936 1.00 60.34 77 GLU A CA 1
ATOM 537 C C . GLU A 1 77 ? 5.175 12.434 -15.647 1.00 60.34 77 GLU A C 1
ATOM 539 O O . GLU A 1 77 ? 5.162 13.359 -14.837 1.00 60.34 77 GLU A O 1
ATOM 544 N N . GLY A 1 78 ? 4.490 11.302 -15.425 1.00 61.25 78 GLY A N 1
ATOM 545 C CA . GLY A 1 78 ? 3.588 11.090 -14.278 1.00 61.25 78 GLY A CA 1
ATOM 546 C C . GLY A 1 78 ? 4.075 10.069 -13.241 1.00 61.25 78 GLY A C 1
ATOM 547 O O . GLY A 1 78 ? 3.340 9.736 -12.309 1.00 61.25 78 GLY A O 1
ATOM 548 N N . GLY A 1 79 ? 5.301 9.564 -13.403 1.00 73.12 79 GLY A N 1
ATOM 549 C CA . GLY A 1 79 ? 5.894 8.529 -12.560 1.00 73.12 79 GLY A CA 1
ATOM 550 C C . GLY A 1 79 ? 5.647 7.116 -13.095 1.00 73.12 79 GLY A C 1
ATOM 551 O O . GLY A 1 79 ? 4.537 6.751 -13.493 1.00 73.12 79 GLY A O 1
ATOM 552 N N . SER A 1 80 ? 6.706 6.303 -13.083 1.00 84.50 80 SER A N 1
ATOM 553 C CA . SER A 1 80 ? 6.669 4.917 -13.549 1.00 84.50 80 SER A CA 1
ATOM 554 C C . SER A 1 80 ? 6.657 3.921 -12.385 1.00 84.50 80 SER A C 1
ATOM 556 O O . SER A 1 80 ? 7.454 4.013 -11.444 1.00 84.50 80 SER A O 1
ATOM 558 N N . LEU A 1 81 ? 5.763 2.931 -12.474 1.00 89.25 81 LEU A N 1
ATOM 559 C CA . LEU A 1 81 ? 5.899 1.679 -11.729 1.00 89.25 81 LEU A CA 1
ATOM 560 C C . LEU A 1 81 ? 7.005 0.862 -12.387 1.00 89.25 81 LEU A C 1
ATOM 562 O O . LEU A 1 81 ? 6.994 0.651 -13.601 1.00 89.25 81 LEU A O 1
ATOM 566 N N . VAL A 1 82 ? 7.951 0.396 -11.583 1.00 91.38 82 VAL A N 1
ATOM 567 C CA . VAL A 1 82 ? 9.032 -0.478 -12.036 1.00 91.38 82 VAL A CA 1
ATOM 568 C C . VAL A 1 82 ? 9.106 -1.714 -11.148 1.00 91.38 82 VAL A C 1
ATOM 570 O O . VAL A 1 82 ? 8.609 -1.716 -10.022 1.00 91.38 82 VAL A O 1
ATOM 573 N N . ALA A 1 83 ? 9.704 -2.781 -11.662 1.00 92.25 83 ALA A N 1
ATOM 574 C CA . ALA A 1 83 ? 9.839 -4.069 -11.000 1.00 92.25 83 ALA A CA 1
ATOM 575 C C . ALA A 1 83 ? 10.858 -3.990 -9.847 1.00 92.25 83 ALA A C 1
ATOM 577 O O . ALA A 1 83 ? 12.018 -4.370 -9.985 1.00 92.25 83 ALA A O 1
ATOM 578 N N . THR A 1 84 ? 10.417 -3.449 -8.711 1.00 92.00 84 THR A N 1
ATOM 579 C CA . THR A 1 84 ? 11.195 -3.288 -7.477 1.00 92.00 84 THR A CA 1
ATOM 580 C C . THR A 1 84 ? 10.308 -3.440 -6.248 1.00 92.00 84 THR A C 1
ATOM 582 O O . THR A 1 84 ? 9.078 -3.466 -6.330 1.00 92.00 84 THR A O 1
ATOM 585 N N . GLU A 1 85 ? 10.948 -3.482 -5.086 1.00 93.19 85 GLU A N 1
ATOM 586 C CA . GLU A 1 85 ? 10.281 -3.373 -3.803 1.00 93.19 85 GLU A CA 1
ATOM 587 C C . GLU A 1 85 ? 9.882 -1.922 -3.476 1.00 93.19 85 GLU A C 1
ATOM 589 O O . GLU A 1 85 ? 10.683 -0.984 -3.603 1.00 93.19 85 GLU A O 1
ATOM 594 N N . TYR A 1 86 ? 8.649 -1.752 -2.999 1.00 93.06 86 TYR A N 1
ATOM 595 C CA . TYR A 1 86 ? 8.105 -0.496 -2.492 1.00 93.06 86 TYR A CA 1
ATOM 596 C C . TYR A 1 86 ? 7.697 -0.649 -1.030 1.00 93.06 86 TYR A C 1
ATOM 598 O O . TYR A 1 86 ? 7.065 -1.633 -0.649 1.00 93.06 86 TYR A O 1
ATOM 606 N N . LYS A 1 87 ? 7.998 0.372 -0.226 1.00 93.62 87 LYS A N 1
ATOM 607 C CA . LYS A 1 87 ? 7.348 0.607 1.066 1.00 93.62 87 LYS A CA 1
ATOM 608 C C . LYS A 1 87 ? 5.940 1.146 0.836 1.00 93.62 87 LYS A C 1
ATOM 610 O O . LYS A 1 87 ? 5.738 1.988 -0.043 1.00 93.62 87 LYS A O 1
ATOM 615 N N . VAL A 1 88 ? 4.997 0.701 1.658 1.00 94.56 88 VAL A N 1
ATOM 616 C CA . VAL A 1 88 ? 3.590 1.088 1.561 1.00 94.56 88 VAL A CA 1
ATOM 617 C C . VAL A 1 88 ? 3.144 1.869 2.795 1.00 94.56 88 VAL A C 1
ATOM 619 O O . VAL A 1 88 ? 3.347 1.430 3.930 1.00 94.56 88 VAL A O 1
ATOM 622 N N . PHE A 1 89 ? 2.467 2.992 2.549 1.00 94.69 89 PHE A N 1
ATOM 623 C CA . PHE A 1 89 ? 1.852 3.856 3.558 1.00 94.69 89 PHE A CA 1
ATOM 624 C C . PHE A 1 89 ? 0.410 4.189 3.205 1.00 94.69 89 PHE A C 1
ATOM 626 O O . PHE A 1 89 ? -0.031 4.039 2.066 1.00 94.69 89 PHE A O 1
ATOM 633 N N . ILE A 1 90 ? -0.313 4.688 4.201 1.00 95.12 90 ILE A N 1
ATOM 634 C CA . ILE A 1 90 ? -1.682 5.160 4.086 1.00 95.12 90 ILE A CA 1
ATOM 635 C C . ILE A 1 90 ? -1.721 6.637 4.450 1.00 95.12 90 ILE A C 1
ATOM 637 O O . ILE A 1 90 ? -1.523 7.022 5.606 1.00 95.12 90 ILE A O 1
ATOM 641 N N . SER A 1 91 ? -2.041 7.472 3.469 1.00 93.56 91 SER A N 1
ATOM 642 C CA . SER A 1 91 ? -2.332 8.876 3.715 1.00 93.56 91 SER A CA 1
ATOM 643 C C . SER A 1 91 ? -3.818 9.047 4.014 1.00 93.56 91 SER A C 1
ATOM 645 O O . SER A 1 91 ? -4.696 8.716 3.216 1.00 93.56 91 SER A O 1
ATOM 647 N N . LEU A 1 92 ? -4.101 9.548 5.215 1.00 92.88 92 LEU A N 1
ATOM 648 C CA . LEU A 1 92 ? -5.452 9.846 5.706 1.00 92.88 92 LEU A CA 1
ATOM 649 C C . LEU A 1 92 ? -5.696 11.356 5.826 1.00 92.88 92 LEU A C 1
ATOM 651 O O . LEU A 1 92 ? -6.691 11.785 6.414 1.00 92.88 92 LEU A O 1
ATOM 655 N N . ASN A 1 93 ? -4.758 12.162 5.335 1.00 84.81 93 ASN A N 1
ATOM 656 C CA . ASN A 1 93 ? -4.823 13.614 5.375 1.00 84.81 93 ASN A CA 1
ATOM 657 C C . ASN A 1 93 ? -5.579 14.147 4.144 1.00 84.81 93 ASN A C 1
ATOM 659 O O . ASN A 1 93 ? -5.758 13.441 3.156 1.00 84.81 93 ASN A O 1
ATOM 663 N N . GLY A 1 94 ? -6.073 15.382 4.219 1.00 78.88 94 GLY A N 1
ATOM 664 C CA . GLY A 1 94 ? -6.749 16.054 3.100 1.00 78.88 94 GLY A CA 1
ATOM 665 C C . GLY A 1 94 ? -8.261 15.816 2.986 1.00 78.88 94 GLY A C 1
ATOM 666 O O . GLY A 1 94 ? -8.972 16.765 2.677 1.00 78.88 94 GLY A O 1
ATOM 667 N N . ASP A 1 95 ? -8.783 14.622 3.305 1.00 84.44 95 ASP A N 1
ATOM 668 C CA . ASP A 1 95 ? -10.238 14.358 3.296 1.00 84.44 95 ASP A CA 1
ATOM 669 C C . ASP A 1 95 ? -10.815 14.233 4.728 1.00 84.44 95 ASP A C 1
ATOM 671 O O . ASP A 1 95 ? -10.461 13.300 5.462 1.00 84.44 95 ASP A O 1
ATOM 675 N N . PRO A 1 96 ? -11.745 15.118 5.146 1.00 85.94 96 PRO A N 1
ATOM 676 C CA . PRO A 1 96 ? -12.433 15.030 6.435 1.00 85.94 96 PRO A CA 1
ATOM 677 C C . PRO A 1 96 ? -13.118 13.682 6.709 1.00 85.94 96 PRO A C 1
ATOM 679 O O . PRO A 1 96 ? -13.212 13.271 7.870 1.00 85.94 96 PRO A O 1
ATOM 682 N N . LYS A 1 97 ? -13.568 12.969 5.669 1.00 86.62 97 LYS A N 1
ATOM 683 C CA . LYS A 1 97 ? -14.219 11.652 5.783 1.00 86.62 97 LYS A CA 1
ATOM 684 C C . LYS A 1 97 ? -13.275 10.587 6.345 1.00 86.62 97 LYS A C 1
ATOM 686 O O . LYS A 1 97 ? -13.727 9.653 7.004 1.00 86.62 97 LYS A O 1
ATOM 691 N N . ASN A 1 98 ? -11.964 10.771 6.187 1.00 90.00 98 ASN A N 1
ATOM 692 C CA . ASN A 1 98 ? -10.947 9.843 6.679 1.00 90.00 98 ASN A CA 1
ATOM 693 C C . ASN A 1 98 ? -10.618 10.034 8.170 1.00 90.00 98 ASN A C 1
ATOM 695 O O . ASN A 1 98 ? -9.850 9.256 8.736 1.00 90.00 98 ASN A O 1
ATOM 699 N N . ARG A 1 99 ? -11.215 11.019 8.861 1.00 88.25 99 ARG A N 1
ATOM 700 C CA . ARG A 1 99 ? -10.937 11.286 10.286 1.00 88.25 99 ARG A CA 1
ATOM 701 C C . ARG A 1 99 ? -11.203 10.068 11.181 1.00 88.25 99 ARG A C 1
ATOM 703 O O . ARG A 1 99 ? -10.455 9.840 12.128 1.00 88.25 99 ARG A O 1
ATOM 710 N N . GLY A 1 100 ? -12.233 9.275 10.878 1.00 91.38 100 GLY A N 1
ATOM 711 C CA . GLY A 1 100 ? -12.521 8.030 11.601 1.00 91.38 100 GLY A CA 1
ATOM 712 C C . GLY A 1 100 ? -11.459 6.948 11.385 1.00 91.38 100 GLY A C 1
ATOM 713 O O . GLY A 1 100 ? -11.151 6.196 12.310 1.00 91.38 100 GLY A O 1
ATOM 714 N N . LEU A 1 101 ? -10.843 6.919 10.198 1.00 92.81 101 LEU A N 1
ATOM 715 C CA . LEU A 1 101 ? -9.834 5.927 9.828 1.00 92.81 101 LEU A CA 1
ATOM 716 C C . LEU A 1 101 ? -8.533 6.098 10.621 1.00 92.81 101 LEU A C 1
ATOM 718 O O . LEU A 1 101 ? -7.880 5.107 10.937 1.00 92.81 101 LEU A O 1
ATOM 722 N N . LYS A 1 102 ? -8.206 7.326 11.049 1.00 90.31 102 LYS A N 1
ATOM 723 C CA . LYS A 1 102 ? -7.006 7.617 11.857 1.00 90.31 102 LYS A CA 1
ATOM 724 C C . LYS A 1 102 ? -6.947 6.847 13.180 1.00 90.31 102 LYS A C 1
ATOM 726 O O . LYS A 1 102 ? -5.864 6.665 13.719 1.00 90.31 102 LYS A O 1
ATOM 731 N N . ARG A 1 103 ? -8.098 6.408 13.708 1.00 90.38 103 ARG A N 1
ATOM 732 C CA . ARG A 1 103 ? -8.185 5.625 14.954 1.00 90.38 103 ARG A CA 1
ATOM 733 C C . ARG A 1 103 ? -8.002 4.123 14.747 1.00 90.38 103 ARG A C 1
ATOM 735 O O . ARG A 1 103 ? -7.753 3.416 15.715 1.00 90.38 103 ARG A O 1
ATOM 742 N N . VAL A 1 104 ? -8.195 3.631 13.523 1.00 93.50 104 VAL A N 1
ATOM 743 C CA . VAL A 1 104 ? -8.172 2.190 13.211 1.00 93.50 104 VAL A CA 1
ATOM 744 C C . VAL A 1 104 ? -6.977 1.783 12.360 1.00 93.50 104 VAL A C 1
ATOM 746 O O . VAL A 1 104 ? -6.618 0.611 12.369 1.00 93.50 104 VAL A O 1
ATOM 749 N N . VAL A 1 105 ? -6.361 2.726 11.642 1.00 94.25 105 VAL A N 1
ATOM 750 C CA . VAL A 1 105 ? -5.101 2.517 10.926 1.00 94.25 105 VAL A CA 1
ATOM 751 C C . VAL A 1 105 ? -3.946 2.713 11.913 1.00 94.25 105 VAL A C 1
ATOM 753 O O . VAL A 1 105 ? -3.787 3.825 12.423 1.00 94.25 105 VAL A O 1
ATOM 756 N N . PRO A 1 106 ? -3.136 1.677 12.198 1.00 92.94 106 PRO A N 1
ATOM 757 C CA . PRO A 1 106 ? -1.974 1.802 13.076 1.00 92.94 106 PRO A CA 1
ATOM 758 C C . PRO A 1 106 ? -1.010 2.898 12.613 1.00 92.94 106 PRO A C 1
ATOM 760 O O . PRO A 1 106 ? -0.777 3.061 11.416 1.00 92.94 106 PRO A O 1
ATOM 763 N N . GLN A 1 107 ? -0.428 3.629 13.566 1.00 90.50 107 GLN A N 1
ATOM 764 C CA . GLN A 1 107 ? 0.397 4.808 13.287 1.00 90.50 107 GLN A CA 1
ATOM 765 C C . GLN A 1 107 ? 1.604 4.499 12.387 1.00 90.50 107 GLN A C 1
ATOM 767 O O . GLN A 1 107 ? 1.895 5.296 11.504 1.00 90.50 107 GLN A O 1
ATOM 772 N N . LYS A 1 108 ? 2.231 3.320 12.530 1.00 89.94 108 LYS A N 1
ATOM 773 C CA . LYS A 1 108 ? 3.368 2.878 11.695 1.00 89.94 108 LYS A CA 1
ATOM 774 C C . LYS A 1 108 ? 3.062 2.773 10.193 1.00 89.94 108 LYS A C 1
ATOM 776 O O . LYS A 1 108 ? 3.972 2.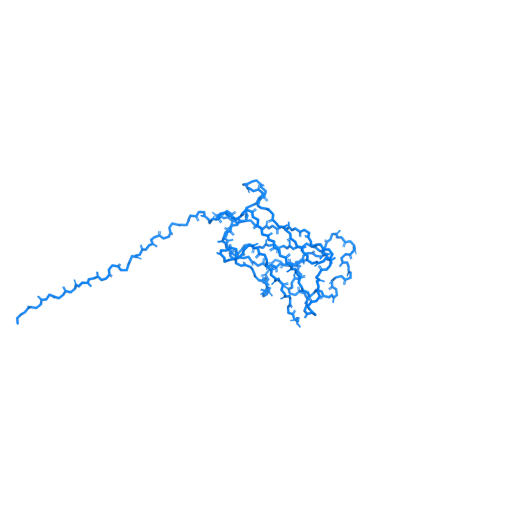770 9.374 1.00 89.94 108 LYS A O 1
ATOM 781 N N . TYR A 1 109 ? 1.781 2.704 9.826 1.00 92.94 109 TYR A N 1
ATOM 782 C CA . TYR A 1 109 ? 1.336 2.704 8.432 1.00 92.94 109 TYR A CA 1
ATOM 783 C C . TYR A 1 109 ? 0.878 4.072 7.945 1.00 92.94 109 TYR A C 1
ATOM 785 O O . TYR A 1 109 ? 0.608 4.221 6.757 1.00 92.94 109 TYR A O 1
ATOM 793 N N . GLN A 1 110 ? 0.728 5.056 8.832 1.00 91.44 110 GLN A N 1
ATOM 794 C CA . GLN A 1 110 ? 0.268 6.382 8.444 1.00 91.44 110 GLN A CA 1
ATOM 795 C C . GLN A 1 110 ? 1.409 7.183 7.811 1.00 91.44 110 GLN A C 1
ATOM 797 O O . GLN A 1 110 ? 2.552 7.141 8.256 1.00 91.44 110 GLN A O 1
ATOM 802 N N . ASP A 1 111 ? 1.077 7.948 6.779 1.00 86.75 111 ASP A N 1
ATOM 803 C CA . ASP A 1 111 ? 2.011 8.826 6.074 1.00 86.75 111 ASP A CA 1
ATOM 804 C C . ASP A 1 111 ? 2.222 10.143 6.855 1.00 86.75 111 ASP A C 1
ATOM 806 O O . ASP A 1 111 ? 1.549 11.140 6.583 1.00 86.75 111 ASP A O 1
ATOM 810 N N . VAL A 1 112 ? 3.057 10.122 7.911 1.00 72.56 112 VAL A N 1
ATOM 811 C CA . VAL A 1 112 ? 3.148 11.230 8.894 1.00 72.56 112 VAL A CA 1
ATOM 812 C C . VAL A 1 112 ? 4.537 11.842 9.163 1.00 72.56 112 VAL A C 1
ATOM 814 O O . VAL A 1 112 ? 4.557 12.927 9.738 1.00 72.56 112 VAL A O 1
ATOM 817 N N . SER A 1 113 ? 5.678 11.259 8.755 1.00 63.59 113 SER A N 1
ATOM 818 C CA . SER A 1 113 ? 7.005 11.901 8.962 1.00 63.59 113 SER A CA 1
ATOM 819 C C . SER A 1 113 ? 8.160 11.256 8.190 1.00 63.59 113 SER A C 1
ATOM 821 O O . SER A 1 113 ? 8.310 10.042 8.250 1.00 63.59 113 SER A O 1
ATOM 823 N N . GLU A 1 114 ? 9.022 12.065 7.561 1.00 56.28 114 GLU A N 1
ATOM 824 C CA . GLU A 1 114 ? 10.067 11.626 6.615 1.00 56.28 114 GLU A CA 1
ATOM 825 C C . GLU A 1 114 ? 11.246 10.823 7.188 1.00 56.28 114 GLU A C 1
ATOM 827 O O . GLU A 1 114 ? 11.977 10.209 6.412 1.00 56.28 114 GLU A O 1
ATOM 832 N N . GLU A 1 115 ? 11.429 10.793 8.509 1.00 59.56 115 GLU A N 1
ATOM 833 C CA . GLU A 1 115 ? 12.770 10.563 9.062 1.00 59.56 115 GLU A CA 1
ATOM 834 C C . GLU A 1 115 ? 13.158 9.114 9.363 1.00 59.56 115 GLU A C 1
ATOM 836 O O . GLU A 1 115 ? 14.344 8.852 9.374 1.00 59.56 115 GLU A O 1
ATOM 841 N N . ASP A 1 116 ? 12.238 8.158 9.496 1.00 61.50 116 ASP A N 1
ATOM 842 C CA . ASP A 1 116 ? 12.558 6.724 9.374 1.00 61.50 116 ASP A CA 1
ATOM 843 C C . ASP A 1 116 ? 11.258 5.924 9.408 1.00 61.50 116 ASP A C 1
ATOM 845 O O . ASP A 1 116 ? 10.663 5.637 10.446 1.00 61.50 116 ASP A O 1
ATOM 849 N N . PHE A 1 117 ? 10.748 5.607 8.225 1.00 62.09 117 PHE A N 1
ATOM 850 C CA . PHE A 1 117 ? 9.488 4.896 8.115 1.00 62.09 117 PHE A CA 1
ATOM 851 C C . PHE A 1 117 ? 9.668 3.387 8.332 1.00 62.09 117 PHE A C 1
ATOM 853 O O . PHE A 1 117 ? 10.040 2.654 7.400 1.00 62.09 117 PHE A O 1
ATOM 860 N N . GLU A 1 118 ? 9.343 2.930 9.539 1.00 72.50 118 GLU A N 1
ATOM 861 C CA . GLU A 1 118 ? 9.225 1.522 9.941 1.00 72.50 118 GLU A CA 1
ATOM 862 C C . GLU A 1 118 ? 7.845 0.938 9.578 1.00 72.50 118 GLU A C 1
ATOM 864 O O . GLU A 1 118 ? 7.071 0.499 10.429 1.00 72.50 118 GLU A O 1
ATOM 869 N N . THR A 1 119 ? 7.501 0.942 8.288 1.00 86.81 119 THR A N 1
ATOM 870 C CA . THR A 1 119 ? 6.403 0.090 7.808 1.00 86.81 119 THR A CA 1
ATOM 871 C C . THR A 1 119 ? 6.935 -1.319 7.576 1.00 86.81 119 THR A C 1
ATOM 873 O O . THR A 1 119 ? 8.016 -1.489 7.013 1.00 86.81 119 THR A O 1
ATOM 876 N N . ASP A 1 120 ? 6.168 -2.324 7.989 1.00 90.50 120 ASP A N 1
ATOM 877 C CA . ASP A 1 120 ? 6.371 -3.721 7.595 1.00 90.50 120 ASP A CA 1
ATOM 878 C C . ASP A 1 120 ? 5.523 -4.101 6.359 1.00 90.50 120 ASP A C 1
ATOM 880 O O . ASP A 1 120 ? 5.556 -5.246 5.911 1.00 90.50 120 ASP A O 1
ATOM 884 N N . LEU A 1 121 ? 4.779 -3.142 5.781 1.00 93.12 121 LEU A N 1
ATOM 885 C CA . LEU A 1 121 ? 4.049 -3.330 4.531 1.00 93.12 121 LEU A CA 1
ATOM 886 C C . LEU A 1 121 ? 4.942 -2.993 3.341 1.00 93.12 121 LEU A C 1
ATOM 888 O O . LEU A 1 121 ? 5.276 -1.830 3.087 1.00 93.12 121 LEU A O 1
ATOM 892 N N . PHE A 1 122 ? 5.249 -4.030 2.571 1.00 93.94 122 PHE A N 1
ATOM 893 C CA . PHE A 1 122 ? 5.999 -3.934 1.332 1.00 93.94 122 PHE A CA 1
ATOM 894 C C . PHE A 1 122 ? 5.269 -4.661 0.209 1.00 93.94 122 PHE A C 1
ATOM 896 O O . PHE A 1 122 ? 4.480 -5.577 0.444 1.00 93.94 122 PHE A O 1
ATOM 903 N N . VAL A 1 123 ? 5.563 -4.256 -1.019 1.00 95.06 123 VAL A N 1
ATOM 904 C CA . VAL A 1 123 ? 5.208 -5.002 -2.229 1.00 95.06 123 VAL A CA 1
ATOM 905 C C . VAL A 1 123 ? 6.445 -5.153 -3.080 1.00 95.06 123 VAL A C 1
ATOM 907 O O . VAL A 1 123 ? 7.188 -4.187 -3.238 1.00 95.06 123 VAL A O 1
ATOM 910 N N . ASN A 1 124 ? 6.653 -6.339 -3.641 1.00 94.69 124 ASN A N 1
ATOM 911 C CA . ASN A 1 124 ? 7.690 -6.560 -4.634 1.00 94.69 124 ASN A CA 1
ATOM 912 C C . ASN A 1 124 ? 7.046 -6.695 -6.014 1.00 94.69 124 ASN A C 1
ATOM 914 O O . ASN A 1 124 ? 6.512 -7.747 -6.361 1.00 94.69 124 ASN A O 1
ATOM 918 N N . LEU 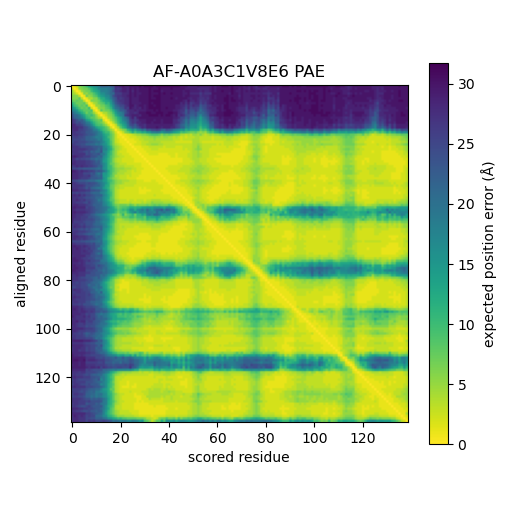A 1 125 ? 7.108 -5.629 -6.814 1.00 93.75 125 LEU A N 1
ATOM 919 C CA . LEU A 1 125 ? 6.524 -5.635 -8.157 1.00 93.75 125 LEU A CA 1
ATOM 920 C C . LEU A 1 125 ? 7.347 -6.444 -9.165 1.00 93.75 125 LEU A C 1
ATOM 922 O O . LEU A 1 125 ? 6.875 -6.675 -10.274 1.00 93.75 125 LEU A O 1
ATOM 926 N N . ALA A 1 126 ? 8.549 -6.896 -8.791 1.00 91.88 126 ALA A N 1
ATOM 927 C CA . ALA A 1 126 ? 9.269 -7.907 -9.560 1.00 91.88 126 ALA A CA 1
ATOM 928 C C . ALA A 1 126 ? 8.663 -9.313 -9.397 1.00 91.88 126 ALA A C 1
ATOM 930 O O . ALA A 1 126 ? 8.890 -10.169 -10.247 1.00 91.88 126 ALA A O 1
ATOM 931 N N . GLU A 1 127 ? 7.895 -9.553 -8.330 1.00 93.94 127 GLU A N 1
ATOM 932 C CA . GLU A 1 127 ? 7.271 -10.850 -8.041 1.00 93.94 127 GLU A CA 1
ATOM 933 C C . GLU A 1 127 ? 5.782 -10.861 -8.387 1.00 93.94 127 GLU A C 1
ATOM 935 O O . GLU A 1 127 ? 5.294 -11.799 -9.016 1.00 93.94 127 GLU A O 1
ATOM 940 N N . GLN A 1 128 ? 5.047 -9.824 -7.976 1.00 93.56 128 GLN A N 1
ATOM 941 C CA . GLN A 1 128 ? 3.597 -9.784 -8.123 1.00 93.56 128 GLN A CA 1
ATOM 942 C C . GLN A 1 128 ? 3.086 -8.347 -8.244 1.00 93.56 128 GLN A C 1
ATOM 944 O O . GLN A 1 128 ? 3.348 -7.502 -7.390 1.00 93.56 128 GLN A O 1
ATOM 949 N N . ALA A 1 129 ? 2.300 -8.092 -9.293 1.00 94.12 129 ALA A N 1
ATOM 950 C CA . ALA A 1 129 ? 1.652 -6.802 -9.540 1.00 94.12 129 ALA A CA 1
ATOM 951 C C . ALA A 1 129 ? 0.111 -6.864 -9.466 1.00 94.12 129 ALA A C 1
ATOM 953 O O . ALA A 1 129 ? -0.539 -5.836 -9.293 1.00 94.12 129 ALA A O 1
ATOM 954 N N . ASP A 1 130 ? -0.485 -8.054 -9.553 1.00 96.50 130 ASP A N 1
ATOM 955 C CA . ASP A 1 130 ? -1.938 -8.263 -9.513 1.00 96.50 130 ASP A CA 1
ATOM 956 C C . ASP A 1 130 ? -2.344 -9.124 -8.309 1.00 96.50 130 ASP A C 1
ATOM 958 O O . ASP A 1 130 ? -1.562 -9.942 -7.831 1.00 96.50 130 ASP A O 1
ATOM 962 N N . GLY A 1 131 ? -3.564 -8.945 -7.803 1.00 95.50 131 GLY A N 1
ATOM 963 C CA . GLY A 1 131 ? -4.122 -9.738 -6.710 1.00 95.50 131 GLY A CA 1
ATOM 964 C C . GLY A 1 131 ? -3.418 -9.525 -5.370 1.00 95.50 131 GLY A C 1
ATOM 965 O O . GLY A 1 131 ? -3.475 -10.396 -4.503 1.00 95.50 131 GLY A O 1
ATOM 966 N N . ILE A 1 132 ? -2.739 -8.390 -5.191 1.00 97.25 132 ILE A N 1
ATOM 967 C CA . ILE A 1 132 ? -1.952 -8.105 -3.989 1.00 97.25 132 ILE A CA 1
ATOM 968 C C . ILE A 1 132 ? -2.882 -7.945 -2.781 1.00 97.25 132 ILE A C 1
ATOM 970 O O . ILE A 1 132 ? -3.902 -7.257 -2.851 1.00 97.25 132 ILE A O 1
ATOM 974 N N . VAL A 1 133 ? -2.510 -8.530 -1.641 1.00 97.62 133 VAL A N 1
ATOM 975 C CA . VAL A 1 133 ? -3.233 -8.363 -0.372 1.00 97.62 133 VAL A CA 1
ATOM 976 C C . VAL A 1 133 ? -2.313 -7.732 0.667 1.00 97.62 133 VAL A C 1
ATOM 978 O O . VAL A 1 133 ? -1.435 -8.382 1.225 1.00 97.62 133 VAL A O 1
ATOM 981 N N . LEU A 1 134 ? -2.553 -6.457 0.959 1.00 97.31 134 LEU A N 1
ATOM 982 C CA . LEU A 1 134 ? -1.818 -5.684 1.953 1.00 97.31 134 LEU A CA 1
ATOM 983 C C . LEU A 1 134 ? -2.539 -5.740 3.288 1.00 97.31 134 LEU A C 1
ATOM 985 O O . LEU A 1 134 ? -3.499 -5.005 3.517 1.00 97.31 134 LEU A O 1
ATOM 989 N N . LYS A 1 135 ? -2.090 -6.626 4.175 1.00 97.38 135 LYS A N 1
ATOM 990 C CA . LYS A 1 135 ? -2.694 -6.799 5.495 1.00 97.38 135 LYS A CA 1
ATOM 991 C C . LYS A 1 135 ? -1.852 -6.134 6.572 1.00 97.38 135 LYS A C 1
ATOM 993 O O . LYS A 1 135 ? -0.753 -6.582 6.874 1.00 97.38 135 LYS A O 1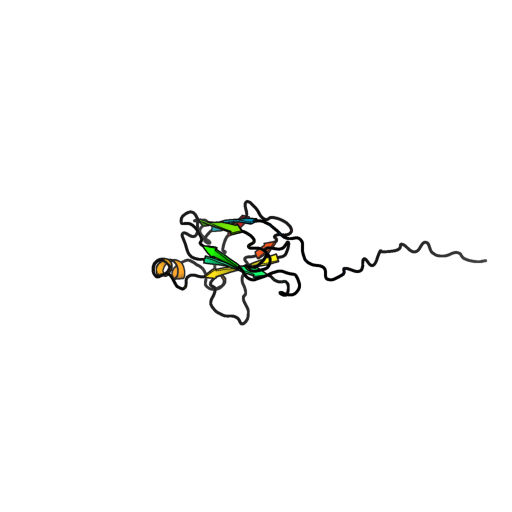
ATOM 998 N N . MET A 1 136 ? -2.417 -5.110 7.197 1.00 96.19 136 MET A N 1
ATOM 999 C CA . MET A 1 136 ? -1.823 -4.464 8.363 1.00 96.19 136 MET A CA 1
ATOM 1000 C C . MET A 1 136 ? -1.737 -5.426 9.547 1.00 96.19 136 MET A C 1
ATOM 1002 O O . MET A 1 136 ? -2.624 -6.255 9.767 1.00 96.19 136 MET A O 1
ATOM 1006 N N . THR A 1 137 ? -0.713 -5.252 10.369 1.00 93.19 137 THR A N 1
ATOM 1007 C CA . THR A 1 137 ? -0.580 -5.912 11.665 1.00 93.19 137 THR A CA 1
ATOM 1008 C C . THR A 1 137 ? -0.944 -4.949 12.790 1.00 93.19 137 THR A C 1
ATOM 1010 O O . THR A 1 137 ? -1.091 -3.741 12.587 1.00 93.19 137 THR A O 1
ATOM 1013 N N . LYS A 1 138 ? -1.173 -5.484 13.991 1.00 86.44 138 LYS A N 1
ATOM 1014 C CA . LYS A 1 138 ? -1.354 -4.624 15.163 1.00 86.44 138 LYS A CA 1
ATOM 1015 C C . LYS A 1 138 ? -0.061 -3.827 15.395 1.00 86.44 138 LYS A C 1
ATOM 1017 O O . LYS A 1 138 ? 1.028 -4.338 15.132 1.00 86.44 138 LYS A O 1
ATOM 1022 N N . GLY A 1 139 ? -0.230 -2.568 15.797 1.00 69.31 139 GLY A N 1
ATOM 1023 C CA . GLY A 1 139 ? 0.860 -1.736 16.308 1.00 69.31 139 GLY A CA 1
ATOM 1024 C C . GLY A 1 139 ? 1.207 -2.111 17.736 1.00 69.31 139 GLY A C 1
ATOM 1025 O O . GLY A 1 139 ? 0.330 -2.711 18.402 1.00 69.31 139 GLY A O 1
#

Foldseek 3Di:
DDDDDDPPPCPPPPPPDLAAFAFDFKFKEFEAFQVRAGDQWFKKWWAFPDDCVNQADIDIFIQHHRRITMDGAPPNPRGTDGQGKIDIATELPDDPVSPVVVVRHDPLRHPDDDDDRPDPFMDGSNVDRYHDYGYDHDD

pLDDT: mean 82.99, std 16.98, range [34.06, 98.5]

Radius of gyration: 20.25 Å; Cα contacts (8 Å, |Δi|>4): 269; chains: 1; bounding box: 72×51×34 Å

Nearest PDB structures (foldseek):
  5z5m-assembly1_B  TM=5.197E-01  e=3.040E-02  Phaeodactylum tricornutum CCAP 1055/1
  5z5m-assembly1_D  TM=4.875E-01  e=3.880E-02  Phaeodactylum tricornutum CCAP 1055/1
  2boy-assembly4_D  TM=3.836E-01  e=2.860E-02  Rhodococcus opacus
  2boy-assembly2_B-3  TM=3.478E-01  e=5.594E-02  Rhodococcus opacus
  8pe9-assembly1_A  TM=3.585E-01  e=2.043E+00  Homo sapiens

Sequence (139 aa):
MLVSVGCCILSGCGTSSLGDLPKVSQMQGKVLLPTGKPLTGGKLVLRPKVRGSQGASAMSTDINKDGTFTIQSQGDEGGSLVATEYKVFISLNGDPKNRGLKRVVPQKYQDVSEEDFETDLFVNLAEQADGIVLKMTKG

Secondary structure (DSSP, 8-state):
------------------PPPPB-SEEEEEEE-TTSPBP-SSEEEEEESS-GGGSB--EEEEPPTTSEEEEE--HHHH-B-BSSEEEEEEE--S-GGGGGGGGTS-GGGB---TT------EEETTT-SSSEEEEPPP-

Mean predicted aligned error: 9.52 Å